Protein AF-A0A1C6CW42-F1 (afdb_monomer_lite)

Structure (mmCIF, N/CA/C/O backbone):
data_AF-A0A1C6CW42-F1
#
_entry.id   AF-A0A1C6CW42-F1
#
loop_
_atom_site.group_PDB
_atom_site.id
_atom_site.type_symbol
_atom_site.label_atom_id
_atom_site.label_alt_id
_atom_site.label_comp_id
_atom_site.label_asym_id
_atom_site.label_entity_id
_atom_site.label_seq_id
_atom_site.pdbx_PDB_ins_code
_atom_site.Cartn_x
_atom_site.Cartn_y
_atom_site.Cartn_z
_atom_site.occupancy
_atom_site.B_iso_or_equiv
_atom_site.auth_seq_id
_atom_site.auth_comp_id
_atom_site.auth_asym_id
_atom_site.auth_atom_id
_atom_site.pdbx_PDB_model_num
ATOM 1 N N . MET A 1 1 ? -2.078 -9.925 2.086 1.00 84.81 1 MET A N 1
ATOM 2 C CA . MET A 1 1 ? -2.411 -10.489 3.415 1.00 84.81 1 MET A CA 1
ATOM 3 C C . MET A 1 1 ? -1.711 -9.658 4.469 1.00 84.81 1 MET A C 1
ATOM 5 O O . MET A 1 1 ? -0.548 -9.346 4.259 1.00 84.81 1 MET A O 1
ATOM 9 N N . ILE A 1 2 ? -2.390 -9.291 5.555 1.00 87.06 2 ILE A N 1
ATOM 10 C CA . ILE A 1 2 ? -1.769 -8.534 6.654 1.00 87.06 2 ILE A CA 1
ATOM 11 C C . ILE A 1 2 ? -0.964 -9.477 7.546 1.00 87.06 2 ILE A C 1
ATOM 13 O O . ILE A 1 2 ? -1.476 -10.533 7.928 1.00 87.06 2 ILE A O 1
ATOM 17 N N . PHE A 1 3 ? 0.257 -9.080 7.905 1.00 86.88 3 PHE A N 1
ATOM 18 C CA . PHE A 1 3 ? 1.081 -9.8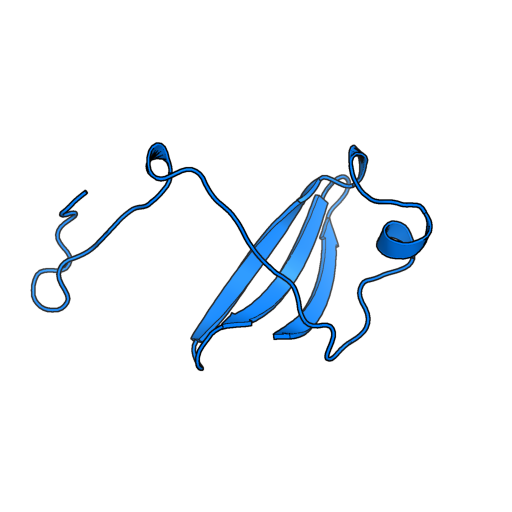18 8.863 1.00 86.88 3 PHE A CA 1
ATOM 19 C C . PHE A 1 3 ? 1.490 -9.006 10.097 1.00 86.88 3 PHE A C 1
ATOM 21 O O . PHE A 1 3 ? 1.688 -9.593 11.157 1.00 86.88 3 PHE A O 1
ATOM 28 N N . PHE A 1 4 ? 1.566 -7.677 10.002 1.00 87.06 4 PHE A N 1
ATOM 29 C CA . PHE A 1 4 ? 1.867 -6.812 11.143 1.00 87.06 4 PHE A CA 1
ATOM 30 C C . PHE A 1 4 ? 1.166 -5.460 10.992 1.00 87.06 4 PHE A C 1
ATOM 32 O O . PHE A 1 4 ? 1.008 -4.964 9.876 1.00 87.06 4 PHE A O 1
ATOM 39 N N . THR A 1 5 ? 0.735 -4.868 12.103 1.00 87.50 5 THR A N 1
ATOM 40 C CA . THR A 1 5 ? 0.132 -3.531 12.126 1.00 87.50 5 THR A CA 1
ATOM 41 C C . THR A 1 5 ? 0.680 -2.719 13.283 1.00 87.50 5 THR A C 1
ATOM 43 O O . THR A 1 5 ? 0.716 -3.215 14.408 1.00 87.50 5 THR A O 1
ATOM 46 N N . GLU A 1 6 ? 1.017 -1.462 13.023 1.00 88.50 6 GLU A N 1
ATOM 47 C CA . GLU A 1 6 ? 1.531 -0.517 14.010 1.00 88.50 6 GLU A CA 1
ATOM 48 C C . GLU A 1 6 ? 0.691 0.763 14.024 1.00 88.50 6 GLU A C 1
ATOM 50 O O . GLU A 1 6 ? 0.315 1.285 12.975 1.00 88.50 6 GLU A O 1
ATOM 55 N N . LEU A 1 7 ? 0.384 1.271 15.219 1.00 87.31 7 LEU A N 1
ATOM 56 C CA . LEU A 1 7 ? -0.276 2.563 15.404 1.00 87.31 7 LEU A CA 1
ATOM 57 C C . LEU A 1 7 ? 0.779 3.666 15.494 1.00 87.31 7 LEU A C 1
ATOM 59 O O . LEU A 1 7 ? 1.611 3.656 16.397 1.00 87.31 7 LEU A O 1
ATOM 63 N N . MET A 1 8 ? 0.692 4.653 14.607 1.00 88.06 8 MET A N 1
ATOM 64 C CA . MET A 1 8 ? 1.539 5.844 14.608 1.00 88.06 8 MET A CA 1
ATOM 65 C C . MET A 1 8 ? 0.670 7.098 14.748 1.00 88.06 8 MET A C 1
ATOM 67 O O . MET A 1 8 ? 0.308 7.763 13.781 1.00 88.06 8 MET A O 1
ATOM 71 N N . GLY A 1 9 ? 0.287 7.420 15.986 1.00 86.81 9 GLY A N 1
ATOM 72 C CA . GLY A 1 9 ? -0.568 8.573 16.282 1.00 86.81 9 GLY A CA 1
ATOM 73 C C . GLY A 1 9 ? -1.966 8.433 15.669 1.00 86.81 9 GLY A C 1
ATOM 74 O O . GLY A 1 9 ? -2.794 7.680 16.177 1.00 86.81 9 GLY A O 1
ATOM 75 N N . SER A 1 10 ? -2.236 9.178 14.593 1.00 87.38 10 SER A N 1
ATOM 76 C CA . SER A 1 10 ? -3.509 9.151 13.857 1.00 87.38 10 SER A CA 1
ATOM 77 C C . SER A 1 10 ? -3.485 8.266 12.605 1.00 87.38 10 SER A C 1
ATOM 79 O O . SER A 1 10 ? -4.451 8.278 11.840 1.00 87.38 10 SER A O 1
ATOM 81 N N . THR A 1 11 ? -2.425 7.484 12.391 1.00 89.31 11 THR A N 1
ATOM 82 C CA . THR A 1 11 ? -2.328 6.520 11.288 1.00 89.31 11 THR A CA 1
ATOM 83 C C . THR A 1 11 ? -2.079 5.099 11.788 1.00 89.31 11 THR A C 1
ATOM 85 O O . THR A 1 11 ? -1.538 4.876 12.871 1.00 89.31 11 THR A O 1
ATOM 88 N N . ILE A 1 12 ? -2.485 4.118 10.985 1.00 88.06 12 ILE A N 1
ATOM 89 C CA . ILE A 1 12 ? -2.098 2.714 11.121 1.00 88.06 12 ILE A CA 1
ATOM 90 C C . ILE A 1 12 ? -1.198 2.362 9.948 1.00 88.06 12 ILE A C 1
ATOM 92 O O . ILE A 1 12 ? -1.567 2.571 8.792 1.00 88.06 12 ILE A O 1
ATOM 96 N N . HIS A 1 13 ? -0.031 1.816 10.254 1.00 91.31 13 HIS A N 1
ATOM 97 C CA . HIS A 1 13 ? 0.919 1.286 9.294 1.00 91.31 13 HIS A CA 1
ATOM 98 C C . HIS A 1 13 ? 0.721 -0.223 9.239 1.00 91.31 13 HIS A C 1
ATOM 100 O O . HIS A 1 13 ? 0.971 -0.935 10.210 1.00 91.31 13 HIS A O 1
ATOM 106 N N . MET A 1 14 ? 0.213 -0.717 8.118 1.00 89.88 14 MET A N 1
ATOM 107 C CA . MET A 1 14 ? -0.034 -2.136 7.910 1.00 89.88 14 MET A CA 1
ATOM 108 C C . MET A 1 14 ? 1.038 -2.699 6.997 1.00 89.88 14 MET A C 1
ATOM 110 O O . MET A 1 14 ? 1.155 -2.284 5.845 1.00 89.88 14 MET A O 1
ATOM 114 N N . HIS A 1 15 ? 1.773 -3.683 7.490 1.00 91.69 15 HIS A N 1
ATOM 115 C CA . HIS A 1 15 ? 2.671 -4.465 6.665 1.00 91.69 15 HIS A CA 1
ATOM 116 C C . HIS A 1 15 ? 1.905 -5.634 6.057 1.00 91.69 15 HIS A C 1
ATOM 118 O O . HIS A 1 15 ? 1.242 -6.422 6.752 1.00 91.69 15 HIS A O 1
ATOM 124 N N . VAL A 1 16 ? 1.959 -5.702 4.731 1.00 92.00 16 VAL A N 1
ATOM 125 C CA . VAL A 1 16 ? 1.153 -6.614 3.935 1.00 92.00 16 VAL A CA 1
ATOM 126 C C . VAL A 1 16 ? 2.002 -7.299 2.885 1.00 92.00 16 VAL A C 1
ATOM 128 O O . VAL A 1 16 ? 2.862 -6.683 2.272 1.00 92.00 16 VAL A O 1
ATOM 131 N N . ASN A 1 17 ? 1.723 -8.576 2.652 1.00 92.19 17 ASN A N 1
ATOM 132 C CA . ASN A 1 17 ? 2.296 -9.300 1.527 1.00 92.19 17 ASN A CA 1
ATOM 133 C C . ASN A 1 17 ? 1.303 -9.274 0.358 1.00 92.19 17 ASN A C 1
ATOM 135 O O . ASN A 1 17 ? 0.136 -9.668 0.523 1.00 92.19 17 ASN A O 1
ATOM 139 N N . ILE A 1 18 ? 1.741 -8.784 -0.798 1.00 89.12 18 ILE A N 1
ATOM 140 C CA . ILE A 1 18 ? 0.966 -8.668 -2.034 1.00 89.12 18 ILE A CA 1
ATOM 141 C C . ILE A 1 18 ? 1.742 -9.395 -3.128 1.00 89.12 18 ILE A C 1
ATOM 143 O O . ILE A 1 18 ? 2.819 -8.969 -3.518 1.00 89.12 18 ILE A O 1
ATOM 147 N N . ALA A 1 19 ? 1.183 -10.498 -3.630 1.00 87.56 19 ALA A N 1
ATOM 148 C CA . ALA A 1 19 ? 1.796 -11.296 -4.696 1.00 87.56 19 ALA A CA 1
ATOM 149 C C . ALA A 1 19 ? 3.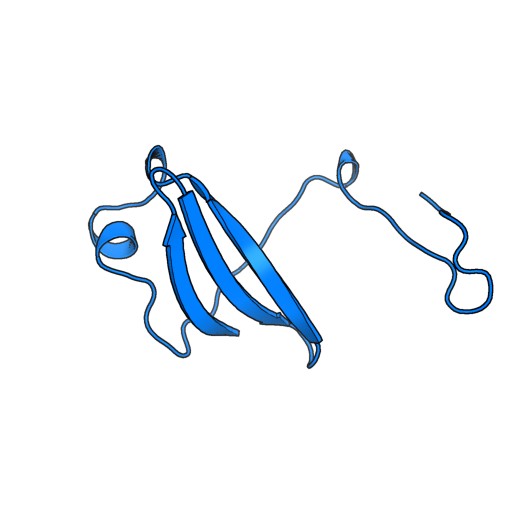253 -11.739 -4.417 1.00 87.56 19 ALA A C 1
ATOM 151 O O . ALA A 1 19 ? 4.021 -11.929 -5.354 1.00 87.56 19 ALA A O 1
ATOM 152 N N . GLY A 1 20 ? 3.621 -11.941 -3.146 1.00 89.56 20 GLY A N 1
ATOM 153 C CA . GLY A 1 20 ? 4.977 -12.324 -2.741 1.00 89.56 20 GLY A CA 1
ATOM 154 C C . GLY A 1 20 ? 5.879 -11.148 -2.366 1.00 89.56 20 GLY A C 1
ATOM 155 O O . GLY A 1 20 ? 6.888 -11.379 -1.712 1.00 89.56 20 GLY A O 1
ATOM 156 N N . GLU A 1 21 ? 5.478 -9.916 -2.674 1.00 90.56 21 GLU A N 1
ATOM 157 C CA . GLU A 1 21 ? 6.210 -8.698 -2.324 1.00 90.56 21 GLU A CA 1
ATOM 158 C C . GLU A 1 21 ? 5.668 -8.079 -1.033 1.00 90.56 21 GLU A C 1
ATOM 160 O O . GLU A 1 21 ? 4.453 -8.048 -0.798 1.00 90.56 21 GLU A O 1
ATOM 165 N N . ASP A 1 22 ? 6.565 -7.553 -0.204 1.00 92.81 22 ASP A N 1
ATOM 166 C CA . ASP A 1 22 ? 6.191 -6.853 1.020 1.00 92.81 22 ASP A CA 1
ATOM 167 C C . ASP A 1 22 ? 5.945 -5.368 0.739 1.00 92.81 22 ASP A C 1
ATOM 169 O O . ASP A 1 22 ? 6.766 -4.667 0.150 1.00 92.81 22 ASP A O 1
ATOM 173 N N . ALA A 1 23 ? 4.794 -4.878 1.189 1.00 91.88 23 ALA A N 1
ATOM 174 C CA . ALA A 1 23 ? 4.367 -3.498 1.036 1.00 91.88 23 ALA A CA 1
ATOM 175 C C . ALA A 1 23 ? 3.843 -2.943 2.364 1.00 91.88 23 ALA A C 1
ATOM 177 O O . ALA A 1 23 ? 3.384 -3.681 3.241 1.00 91.88 23 ALA A O 1
ATOM 178 N N . VAL A 1 24 ? 3.878 -1.617 2.498 1.00 91.81 24 VAL A N 1
ATOM 179 C CA . VAL A 1 24 ? 3.292 -0.903 3.636 1.00 91.81 24 VAL A CA 1
ATOM 180 C C . VAL A 1 24 ? 2.090 -0.107 3.152 1.00 91.81 24 VAL A C 1
ATOM 182 O O . VAL A 1 24 ? 2.184 0.675 2.209 1.00 91.81 24 VAL A O 1
ATOM 185 N N . VAL A 1 25 ? 0.955 -0.299 3.815 1.00 90.00 25 VAL A N 1
ATOM 186 C CA . VAL A 1 25 ? -0.271 0.466 3.588 1.00 90.00 25 VAL A CA 1
ATOM 187 C C . VAL A 1 25 ? -0.508 1.352 4.799 1.00 90.00 25 VAL A C 1
ATOM 189 O O . VAL A 1 25 ? -0.588 0.858 5.922 1.00 90.00 25 VAL A O 1
ATOM 192 N N . ILE A 1 26 ? -0.636 2.655 4.569 1.00 89.88 26 ILE A N 1
ATOM 193 C CA . ILE A 1 26 ? -0.870 3.646 5.621 1.00 89.88 26 ILE A CA 1
ATOM 194 C C . ILE A 1 26 ? -2.327 4.093 5.541 1.00 89.88 26 ILE A C 1
ATOM 196 O O . ILE A 1 26 ? -2.770 4.577 4.501 1.00 89.88 26 ILE A O 1
ATOM 200 N N . LEU A 1 27 ? -3.071 3.927 6.635 1.00 86.44 27 LEU A N 1
ATOM 201 C CA . LEU A 1 27 ? -4.469 4.348 6.740 1.00 86.44 27 LEU A CA 1
ATOM 202 C C . LEU A 1 27 ? -4.656 5.363 7.870 1.00 86.44 27 LEU A C 1
ATOM 204 O O . LEU A 1 27 ? -4.105 5.156 8.953 1.00 86.44 27 LEU A O 1
ATOM 208 N N . PRO A 1 28 ? -5.459 6.422 7.678 1.00 86.81 28 PRO A N 1
ATOM 209 C CA . PRO A 1 28 ? -5.854 7.296 8.772 1.00 86.81 28 PRO A CA 1
ATOM 210 C C . PRO A 1 28 ? -6.835 6.574 9.708 1.00 86.81 28 PRO A C 1
ATOM 212 O O . PRO A 1 28 ? -7.697 5.813 9.272 1.00 86.81 28 PRO A O 1
ATOM 215 N N . THR A 1 29 ? -6.746 6.833 11.012 1.00 80.81 29 THR A N 1
ATOM 216 C CA . THR A 1 29 ? -7.62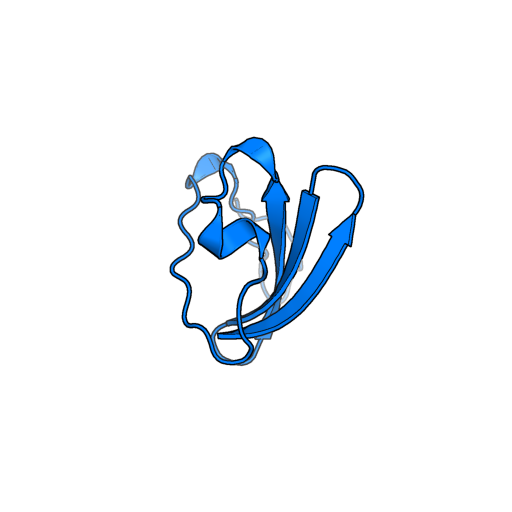0 6.200 12.014 1.00 80.81 29 THR A CA 1
ATOM 217 C C . THR A 1 29 ? -9.041 6.766 12.020 1.00 80.81 29 THR A C 1
ATOM 219 O O . THR A 1 29 ? -9.933 6.155 12.609 1.00 80.81 29 THR A O 1
ATOM 222 N N . ILE A 1 30 ? -9.280 7.914 11.375 1.00 77.31 30 ILE A N 1
ATOM 223 C CA . ILE A 1 30 ? -10.592 8.577 11.358 1.00 77.31 30 ILE A CA 1
ATOM 224 C C . ILE A 1 30 ? -11.648 7.779 10.581 1.00 77.31 30 ILE A C 1
ATOM 226 O O . ILE A 1 30 ? -12.790 7.710 11.031 1.00 77.31 30 ILE A O 1
ATOM 230 N N . ASP A 1 31 ? -11.241 7.097 9.507 1.00 70.62 31 ASP A N 1
ATOM 231 C CA . ASP A 1 31 ? -12.134 6.374 8.588 1.00 70.62 31 ASP A CA 1
ATOM 232 C C . ASP A 1 31 ? -12.334 4.896 8.956 1.00 70.62 31 ASP A C 1
ATOM 234 O O . ASP A 1 31 ? -13.030 4.156 8.262 1.00 70.62 31 ASP A O 1
ATOM 238 N N . LEU A 1 32 ? -11.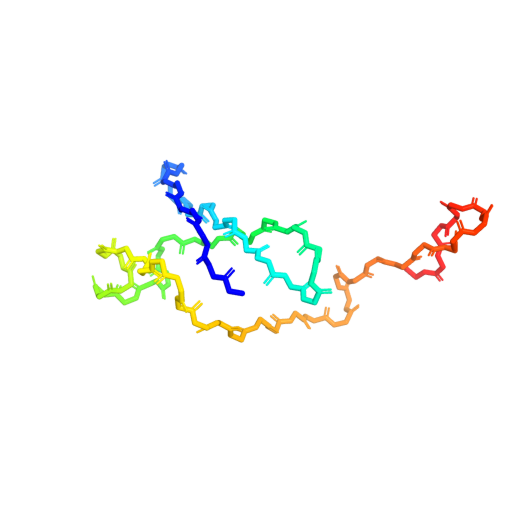727 4.442 10.056 1.00 74.69 32 LEU A N 1
ATOM 239 C CA . LEU A 1 32 ? -11.834 3.057 10.502 1.00 74.69 32 LEU A CA 1
ATOM 240 C C . LEU A 1 32 ? -13.079 2.849 11.368 1.00 74.69 32 LEU A C 1
ATOM 242 O O . LEU A 1 32 ? -13.345 3.606 12.311 1.00 74.69 32 LEU A O 1
ATOM 246 N N . SER A 1 33 ? -13.810 1.767 11.096 1.00 75.06 33 SER A N 1
ATOM 247 C CA . SER A 1 33 ? -14.882 1.300 11.974 1.00 75.06 33 SER A CA 1
ATOM 248 C C . SER A 1 33 ? -14.329 0.974 13.366 1.00 75.06 33 SER A C 1
ATOM 250 O O . SER A 1 33 ? -13.140 0.696 13.529 1.00 75.06 33 SER A O 1
ATOM 252 N N . ALA A 1 34 ? -15.182 0.972 14.395 1.00 69.31 34 ALA A N 1
ATOM 253 C CA . ALA A 1 34 ? -14.764 0.601 15.753 1.00 69.31 34 ALA A CA 1
ATOM 254 C C . ALA A 1 34 ? -14.092 -0.789 15.805 1.00 69.31 34 ALA A C 1
ATOM 256 O O . ALA A 1 34 ? -13.173 -1.015 16.586 1.00 69.31 34 ALA A O 1
ATOM 257 N N . GLU A 1 35 ? -14.509 -1.696 14.923 1.00 68.06 35 GLU A N 1
ATOM 258 C CA . GLU A 1 35 ? -13.963 -3.046 14.802 1.00 68.06 35 GLU A CA 1
ATOM 259 C C . GLU A 1 35 ? -12.583 -3.058 14.125 1.00 68.06 35 GLU A C 1
ATOM 261 O O . GLU A 1 35 ? -11.685 -3.766 14.570 1.00 68.06 35 GLU A O 1
ATOM 266 N N . GLN A 1 36 ? -12.372 -2.208 13.114 1.00 70.31 36 GLN A N 1
ATOM 267 C CA . GLN A 1 36 ? -11.070 -2.022 12.461 1.00 70.31 36 GLN A CA 1
ATOM 268 C C . GLN A 1 36 ? -10.072 -1.269 13.35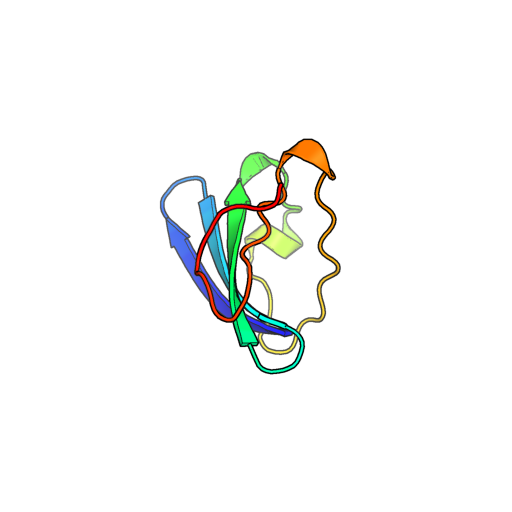4 1.00 70.31 36 GLN A C 1
ATOM 270 O O . GLN A 1 36 ? -8.875 -1.552 13.320 1.00 70.31 36 GLN A O 1
ATOM 275 N N . LYS A 1 37 ? -10.560 -0.346 14.194 1.00 66.88 37 LYS A N 1
ATOM 276 C CA . LYS A 1 37 ? -9.756 0.363 15.206 1.00 66.88 37 LYS A CA 1
ATOM 277 C C . LYS A 1 37 ? -9.208 -0.571 16.282 1.00 66.88 37 LYS A C 1
ATOM 279 O O . LYS A 1 37 ? -8.108 -0.339 16.768 1.00 66.88 37 LYS A O 1
ATOM 284 N N . ASN A 1 38 ? -9.936 -1.641 16.608 1.00 65.69 38 ASN A N 1
ATOM 285 C CA . ASN A 1 38 ? -9.478 -2.679 17.537 1.00 65.69 38 ASN A CA 1
ATOM 286 C C . ASN A 1 38 ? -8.422 -3.624 16.929 1.00 65.69 38 ASN A C 1
ATOM 288 O O . ASN A 1 38 ? -7.962 -4.543 17.606 1.00 65.69 38 ASN A O 1
ATOM 292 N N . GLY A 1 39 ? -8.009 -3.375 15.683 1.00 62.41 39 GLY A N 1
ATOM 293 C CA . GLY A 1 39 ? -6.873 -4.015 15.034 1.00 62.41 39 GLY A CA 1
ATOM 294 C C . GLY A 1 39 ? -7.282 -4.909 13.869 1.00 62.41 39 GLY A C 1
ATOM 295 O O . GLY A 1 39 ? -8.241 -5.681 13.936 1.00 62.41 39 GLY A O 1
ATOM 296 N N . PHE A 1 40 ? -6.505 -4.848 12.789 1.00 75.00 40 PHE A N 1
ATOM 297 C CA . PHE A 1 40 ? -6.608 -5.831 11.720 1.00 75.00 40 PHE A CA 1
ATOM 298 C C . PHE A 1 40 ? -5.937 -7.130 12.169 1.00 75.00 40 PHE A C 1
ATOM 300 O O . PHE A 1 40 ? -4.764 -7.143 12.539 1.00 75.00 40 PHE A O 1
ATOM 307 N N . LYS A 1 41 ? -6.671 -8.244 12.132 1.00 76.25 41 LYS A N 1
ATOM 308 C CA . LYS A 1 41 ? -6.117 -9.547 12.519 1.00 76.25 41 LYS A CA 1
ATOM 309 C C . LYS A 1 41 ? -5.079 -10.015 11.499 1.00 76.25 41 LYS A C 1
ATOM 311 O O . LYS A 1 41 ? -5.266 -9.835 10.291 1.00 76.25 41 LYS A O 1
ATOM 316 N N . TYR A 1 42 ? -4.036 -10.689 11.979 1.00 81.88 42 TYR A N 1
ATOM 317 C CA . TYR A 1 42 ? -3.111 -11.436 11.127 1.00 81.88 42 TYR A CA 1
ATOM 318 C C . TYR A 1 42 ? -3.881 -12.342 10.156 1.00 81.88 42 TYR A C 1
ATOM 320 O O . TYR A 1 42 ? -4.881 -12.958 10.530 1.00 81.88 42 TYR A O 1
ATOM 328 N N . GLY A 1 43 ? -3.432 -12.421 8.905 1.00 80.75 43 GLY A N 1
ATOM 329 C CA . GLY A 1 43 ? -4.064 -13.265 7.892 1.00 80.75 43 GLY A CA 1
ATOM 330 C C . GLY A 1 43 ? -5.288 -12.638 7.219 1.00 80.75 43 GLY A C 1
ATOM 331 O O . GLY A 1 43 ? -5.789 -13.188 6.237 1.00 80.75 43 GLY A O 1
ATOM 332 N N . THR A 1 44 ? -5.753 -11.469 7.679 1.00 83.75 44 THR A N 1
ATOM 333 C CA . THR A 1 44 ? -6.874 -10.764 7.045 1.00 83.75 44 THR A CA 1
ATOM 334 C C . THR A 1 44 ? -6.529 -10.427 5.593 1.00 83.75 44 THR A C 1
ATOM 336 O O . THR A 1 44 ? -5.456 -9.888 5.282 1.00 83.75 44 THR A O 1
ATOM 339 N N . LYS A 1 45 ? -7.447 -10.768 4.682 1.00 83.62 45 LYS A N 1
ATOM 340 C CA . LYS A 1 45 ? -7.385 -10.342 3.283 1.00 83.62 45 LYS A CA 1
ATOM 341 C C . LYS A 1 45 ? -7.950 -8.933 3.181 1.00 83.62 45 LYS A C 1
ATOM 343 O O . LYS A 1 45 ? -9.018 -8.658 3.716 1.00 83.62 45 LYS A O 1
ATOM 348 N N . ILE A 1 46 ? -7.235 -8.069 2.477 1.00 80.81 46 ILE A N 1
ATOM 349 C CA . ILE A 1 46 ? -7.656 -6.698 2.212 1.00 80.81 46 ILE A CA 1
ATOM 350 C C . ILE A 1 46 ? -7.663 -6.456 0.711 1.00 80.81 46 ILE A C 1
ATOM 352 O O . ILE A 1 46 ? -6.819 -6.994 -0.007 1.00 80.81 46 ILE A O 1
ATOM 356 N N . ASN A 1 47 ? -8.612 -5.642 0.266 1.00 85.69 47 ASN A N 1
ATOM 357 C CA . ASN A 1 47 ? -8.643 -5.107 -1.086 1.00 85.69 47 ASN A CA 1
ATOM 358 C C . ASN A 1 47 ? -8.155 -3.663 -1.014 1.00 85.69 47 ASN A C 1
ATOM 360 O O . ASN A 1 47 ? -8.633 -2.896 -0.180 1.00 85.69 47 ASN A O 1
ATOM 364 N N . ILE A 1 48 ? -7.198 -3.313 -1.866 1.00 84.06 48 ILE A N 1
ATOM 365 C CA . ILE A 1 48 ? -6.621 -1.973 -1.927 1.00 84.06 48 ILE A CA 1
ATOM 366 C C . ILE A 1 48 ? -7.001 -1.389 -3.278 1.00 84.06 48 ILE A C 1
ATOM 368 O O . ILE A 1 48 ? -6.795 -2.020 -4.313 1.00 84.06 48 ILE A O 1
ATOM 372 N N . THR A 1 49 ? -7.552 -0.183 -3.258 1.00 88.50 49 THR A N 1
ATOM 373 C CA . THR A 1 49 ? -7.858 0.593 -4.457 1.00 88.50 49 THR A CA 1
ATOM 374 C C . THR A 1 49 ? -7.151 1.929 -4.357 1.00 88.50 49 THR A C 1
ATOM 376 O O . THR A 1 49 ? -7.216 2.586 -3.320 1.00 88.50 49 THR A O 1
ATOM 379 N N . PHE A 1 50 ? -6.514 2.348 -5.437 1.00 88.00 50 PHE A N 1
ATOM 380 C CA . PHE A 1 50 ? -5.878 3.651 -5.559 1.00 88.00 50 PHE A CA 1
ATOM 381 C C . PHE A 1 50 ? -6.243 4.253 -6.914 1.00 88.00 50 PHE A C 1
ATOM 383 O O . PHE A 1 50 ? -6.522 3.531 -7.873 1.00 88.00 50 PHE A O 1
ATOM 390 N N . GLY A 1 51 ? -6.275 5.582 -6.986 1.00 89.25 51 GLY A N 1
ATOM 391 C CA . GLY A 1 51 ? -6.446 6.277 -8.258 1.00 89.25 51 GLY A CA 1
ATOM 392 C C . GLY A 1 51 ? -5.230 6.055 -9.157 1.00 89.25 51 GLY A C 1
ATOM 393 O O . GLY A 1 51 ? -4.099 6.024 -8.680 1.00 89.25 51 GLY A O 1
ATOM 394 N N . GLY A 1 52 ? -5.433 5.935 -10.470 1.00 88.06 52 GLY A N 1
ATOM 395 C CA . GLY A 1 52 ? -4.316 5.775 -11.413 1.00 88.06 52 GLY A CA 1
ATOM 396 C C . GLY A 1 52 ? -3.323 6.946 -11.385 1.00 88.06 52 GLY A C 1
ATOM 397 O O . GLY A 1 52 ? -2.156 6.774 -11.703 1.00 88.06 52 GLY A O 1
ATOM 398 N N . ASN A 1 53 ? -3.765 8.122 -10.937 1.00 92.25 53 ASN A N 1
ATOM 399 C CA . ASN A 1 53 ? -2.960 9.336 -10.820 1.00 92.25 53 ASN A CA 1
ATOM 400 C C . ASN A 1 53 ? -1.931 9.324 -9.675 1.00 92.25 53 ASN A C 1
ATOM 402 O O . ASN A 1 53 ? -1.152 10.266 -9.582 1.00 92.25 53 ASN A O 1
ATOM 406 N N . VAL A 1 54 ? -1.959 8.329 -8.782 1.00 92.12 54 VAL A N 1
ATOM 407 C CA . VAL A 1 54 ? -0.975 8.184 -7.688 1.00 92.12 54 VAL A CA 1
ATOM 408 C C . VAL A 1 54 ? -0.024 7.003 -7.902 1.00 92.12 54 VAL A C 1
ATOM 410 O O . VAL A 1 54 ? 0.737 6.649 -7.004 1.00 92.12 54 VAL A O 1
ATOM 413 N N . VAL A 1 55 ? -0.092 6.360 -9.069 1.00 92.56 55 VAL A N 1
ATOM 414 C CA . VAL A 1 55 ? 0.768 5.228 -9.422 1.00 92.56 55 VAL A CA 1
ATOM 415 C C . VAL A 1 55 ? 2.039 5.750 -10.060 1.00 92.56 55 VAL A C 1
ATOM 417 O O . VAL A 1 55 ? 1.971 6.556 -10.981 1.00 92.56 55 VAL A O 1
ATOM 420 N N . HIS A 1 56 ? 3.171 5.220 -9.606 1.00 93.19 56 HIS A N 1
ATOM 421 C CA . HIS A 1 56 ? 4.459 5.413 -10.253 1.00 93.19 56 HIS A CA 1
ATOM 422 C C . HIS A 1 56 ? 4.959 4.091 -10.827 1.00 93.19 56 HIS A C 1
ATOM 424 O O . HIS A 1 56 ? 4.950 3.076 -10.124 1.00 93.19 56 HIS A O 1
ATOM 430 N N . MET A 1 57 ? 5.392 4.088 -12.088 1.00 93.25 57 MET A N 1
ATOM 431 C CA . MET A 1 57 ? 5.904 2.884 -12.749 1.00 93.25 57 MET A CA 1
ATOM 432 C C . MET A 1 57 ? 7.343 3.081 -13.211 1.00 93.25 57 MET A C 1
ATOM 434 O O . MET A 1 57 ? 7.636 4.007 -13.955 1.00 93.25 57 MET A O 1
ATOM 438 N N . PHE A 1 58 ? 8.233 2.163 -12.838 1.00 96.25 58 PHE A N 1
ATOM 439 C CA . PHE A 1 58 ? 9.653 2.239 -13.177 1.00 96.25 58 PHE A CA 1
ATOM 440 C C . PHE A 1 58 ? 10.055 1.119 -14.138 1.00 96.25 58 PHE A C 1
ATOM 442 O O . PHE A 1 58 ? 9.616 -0.025 -14.002 1.00 96.25 58 PHE A O 1
ATOM 449 N N . GLY A 1 59 ? 10.896 1.438 -15.123 1.00 96.31 59 GLY A N 1
ATOM 450 C CA . GLY A 1 59 ? 11.431 0.437 -16.045 1.00 96.31 59 GLY A CA 1
ATOM 451 C C . GLY A 1 59 ? 12.442 -0.475 -15.348 1.00 96.31 59 GLY A C 1
ATOM 452 O O . GLY A 1 59 ? 13.447 0.020 -14.851 1.00 96.31 59 GLY A O 1
ATOM 453 N N . LYS A 1 60 ? 12.218 -1.796 -15.370 1.00 94.44 60 LYS A N 1
ATOM 454 C CA . LYS A 1 60 ? 13.023 -2.793 -14.634 1.00 94.44 60 LYS A CA 1
ATOM 455 C C . LYS A 1 60 ? 14.539 -2.687 -14.858 1.00 94.44 60 LYS A C 1
ATOM 457 O O . LYS A 1 60 ? 15.291 -2.853 -13.909 1.00 94.44 60 LYS A O 1
ATOM 462 N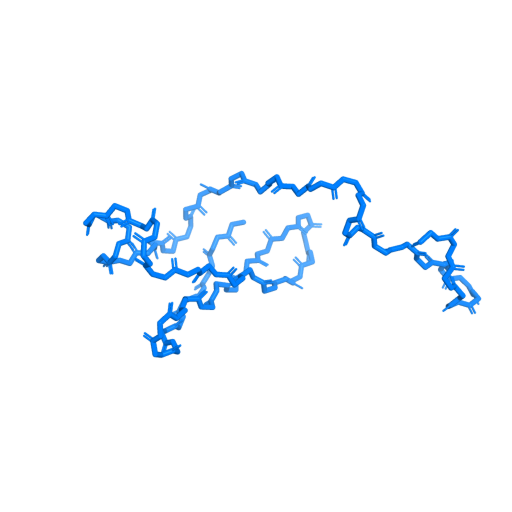 N . ASP A 1 61 ? 14.972 -2.394 -16.085 1.00 95.88 61 ASP A N 1
ATOM 463 C CA . ASP A 1 61 ? 16.401 -2.341 -16.433 1.00 95.88 61 ASP A CA 1
ATOM 464 C C . ASP A 1 61 ? 17.007 -0.932 -16.335 1.00 95.88 61 ASP A C 1
ATOM 466 O O . ASP A 1 61 ? 18.222 -0.778 -16.281 1.00 95.88 61 ASP A O 1
ATOM 470 N N . THR A 1 62 ? 16.172 0.111 -16.380 1.00 95.25 62 THR A N 1
ATOM 471 C CA . THR A 1 62 ? 16.640 1.509 -16.488 1.00 95.25 62 THR A CA 1
ATOM 472 C C . THR A 1 62 ? 16.407 2.324 -15.227 1.00 95.25 62 THR A C 1
ATOM 474 O O . THR A 1 62 ? 16.949 3.421 -15.122 1.00 95.25 62 THR A O 1
ATOM 477 N N . GLU A 1 63 ? 15.549 1.831 -14.330 1.00 93.88 63 GLU A N 1
ATOM 478 C CA . GLU A 1 63 ? 15.073 2.507 -13.118 1.00 93.88 63 GLU A CA 1
ATOM 479 C C . GLU A 1 63 ? 14.446 3.888 -13.381 1.00 93.88 63 GLU A C 1
ATOM 481 O O . GLU A 1 63 ? 14.219 4.680 -12.468 1.00 93.88 63 GLU A O 1
ATOM 486 N N . ARG A 1 64 ? 14.128 4.198 -14.643 1.00 95.44 64 ARG A N 1
ATOM 487 C CA . ARG A 1 64 ? 13.510 5.468 -15.023 1.00 95.44 64 ARG A CA 1
ATOM 488 C C . ARG A 1 64 ? 12.015 5.422 -14.779 1.00 95.44 64 ARG A C 1
ATOM 490 O O . ARG A 1 64 ? 11.375 4.408 -15.062 1.00 95.44 64 ARG A O 1
ATOM 497 N N . ASN A 1 65 ? 11.475 6.552 -14.322 1.00 94.19 65 ASN A N 1
ATOM 498 C CA . ASN A 1 65 ? 10.036 6.741 -14.235 1.00 94.19 65 ASN A CA 1
ATOM 499 C C . ASN A 1 65 ? 9.416 6.705 -15.641 1.00 94.19 65 ASN A C 1
ATOM 501 O O . ASN A 1 65 ? 9.873 7.413 -16.541 1.00 94.19 65 ASN A O 1
ATOM 505 N N . LEU A 1 66 ? 8.398 5.873 -15.820 1.00 92.19 66 LEU A N 1
ATOM 506 C CA . LEU A 1 66 ? 7.637 5.706 -17.056 1.00 92.19 66 LEU A CA 1
ATOM 507 C C . LEU A 1 66 ? 6.300 6.445 -16.986 1.00 92.19 66 LEU A C 1
ATOM 509 O O . LEU A 1 66 ? 5.814 6.897 -18.023 1.00 92.19 66 LEU A O 1
ATOM 513 N N . LEU A 1 67 ? 5.726 6.544 -15.783 1.00 85.88 67 LEU A N 1
ATOM 514 C CA . LEU A 1 67 ? 4.455 7.188 -15.453 1.00 85.88 67 LEU A CA 1
ATOM 515 C C . LEU A 1 67 ? 4.553 7.669 -14.004 1.00 85.88 67 LEU A C 1
ATOM 517 O O . LEU A 1 67 ? 4.789 6.792 -13.148 1.00 85.88 67 LEU A O 1
#

Secondary structure (DSSP, 8-state):
-EEEEEEETTEEEEEEEETTEEEEEEEEGGGS-HHHHT-PPTT--------GGG---B-TTT--B--

Radius of gyration: 14.43 Å; chains: 1; bounding box: 32×23×35 Å

Foldseek 3Di:
DFADWDDDPQWIWTWDQDPNDTDTDIDGNVPDDPVCNVDDDGPDDDDDDDDPVPDWDADPVPRDTPD

pLDDT: mean 86.0, std 8.12, range [62.41, 96.31]

Sequence (67 aa):
MIFFTELMGSTIHMHVNIAGEDAVVILPTIDLSAEQKNGFKYGTKINITFGGNVVHMFGKDTERNLL